Protein AF-A0AAW9B779-F1 (afdb_monomer_lite)

Sequence (79 aa):
MTVSLFLLLLALGAFVGVMAGLLGIGGGLIVVPALLFLLPWAGISPEMSMHMALATSLASIIVTSGSSALNHLKLGNVD

Secondary structure (DSSP, 8-state):
-HHHHHHHHHHHHHHHHHHHHHH-STTHHHHHHHHHHHTGGGT--HHHHHHHHHHHHHHHHHHHHHHHHHHHHHTT---

Structure (mmCIF, N/CA/C/O backbone):
data_AF-A0AAW9B779-F1
#
_entry.id   AF-A0AAW9B779-F1
#
loop_
_atom_site.group_PDB
_atom_site.id
_atom_site.type_symbol
_atom_site.label_atom_id
_atom_site.label_alt_id
_atom_site.label_comp_id
_atom_site.label_asym_id
_atom_site.label_entity_id
_atom_site.label_seq_id
_atom_site.pdbx_PDB_ins_code
_atom_site.Cartn_x
_atom_site.Cartn_y
_atom_site.Cartn_z
_atom_site.occupancy
_atom_site.B_iso_or_equiv
_atom_site.auth_seq_id
_atom_site.auth_comp_id
_atom_site.auth_asym_id
_atom_site.auth_atom_id
_atom_site.pdbx_PDB_model_num
ATOM 1 N N . MET A 1 1 ? -21.648 -8.508 12.649 1.00 61.09 1 MET A N 1
ATOM 2 C CA . MET A 1 1 ? -20.619 -7.460 12.846 1.00 61.09 1 MET A CA 1
ATOM 3 C C . MET A 1 1 ? -19.323 -7.776 12.099 1.00 61.09 1 MET A C 1
ATOM 5 O O . MET A 1 1 ? -18.865 -6.933 11.345 1.00 61.09 1 MET A O 1
ATOM 9 N N . THR A 1 2 ? -18.780 -8.993 12.204 1.00 78.81 2 THR A N 1
ATOM 10 C CA . THR A 1 2 ? -17.505 -9.387 11.563 1.00 78.81 2 THR A CA 1
ATOM 11 C C . THR A 1 2 ? -17.548 -9.433 10.027 1.00 78.81 2 THR A C 1
ATOM 13 O O . THR A 1 2 ? -16.623 -8.968 9.372 1.00 78.81 2 THR A O 1
ATOM 16 N N . VAL A 1 3 ? -18.641 -9.930 9.435 1.00 86.50 3 VAL A N 1
ATOM 17 C CA . VAL A 1 3 ? -18.769 -10.075 7.967 1.00 86.50 3 VAL A CA 1
ATOM 18 C C . VAL A 1 3 ? -18.887 -8.720 7.258 1.00 86.50 3 VAL A C 1
ATOM 20 O O . VAL A 1 3 ? -18.245 -8.496 6.236 1.00 86.50 3 VAL A O 1
ATOM 23 N N . SER A 1 4 ? -19.657 -7.786 7.822 1.00 85.56 4 SER A N 1
ATOM 24 C CA . SER A 1 4 ? -19.799 -6.428 7.277 1.00 85.56 4 SER A CA 1
ATOM 25 C C . SER A 1 4 ? -18.475 -5.659 7.301 1.00 85.56 4 SER A C 1
ATOM 27 O O . SER A 1 4 ? -18.156 -4.967 6.341 1.00 85.56 4 SER A O 1
ATOM 29 N N . LEU A 1 5 ? -17.681 -5.821 8.367 1.00 80.56 5 LEU A N 1
ATOM 30 C CA . LEU A 1 5 ? -16.350 -5.219 8.483 1.00 80.56 5 LEU A CA 1
ATOM 31 C C . LEU A 1 5 ? -15.392 -5.767 7.415 1.00 80.56 5 LEU A C 1
ATOM 33 O O . LEU A 1 5 ? -14.673 -5.006 6.775 1.00 80.56 5 LEU A O 1
ATOM 37 N N . PHE A 1 6 ? -15.424 -7.083 7.189 1.00 89.56 6 PHE A N 1
ATOM 38 C CA . PHE A 1 6 ? -14.597 -7.739 6.180 1.00 89.56 6 PHE A CA 1
ATOM 39 C C . PHE A 1 6 ? -14.910 -7.240 4.763 1.00 89.56 6 PHE A C 1
ATOM 41 O O . PHE A 1 6 ? -13.998 -6.903 4.013 1.00 89.56 6 PHE A O 1
ATOM 48 N N . LEU A 1 7 ? -16.197 -7.111 4.417 1.00 92.19 7 LEU A N 1
ATOM 49 C CA . LEU A 1 7 ? -16.627 -6.559 3.127 1.00 92.19 7 LEU A CA 1
ATOM 50 C C . LEU A 1 7 ? -16.175 -5.106 2.933 1.00 92.19 7 LEU A C 1
ATOM 52 O O . LEU A 1 7 ? -15.756 -4.738 1.837 1.00 92.19 7 LEU A O 1
ATOM 56 N N . LEU A 1 8 ? -16.220 -4.296 3.994 1.00 86.50 8 LEU A N 1
ATOM 57 C CA . LEU A 1 8 ? -15.795 -2.898 3.941 1.00 86.50 8 LEU A CA 1
ATOM 58 C C . LEU A 1 8 ? -14.283 -2.770 3.692 1.00 86.50 8 LEU A C 1
ATOM 60 O O . LEU A 1 8 ? -13.861 -1.974 2.858 1.00 86.50 8 LEU A O 1
ATOM 64 N N . LEU A 1 9 ? -13.475 -3.590 4.373 1.00 80.88 9 LEU A N 1
ATOM 65 C CA . LEU A 1 9 ? -12.020 -3.643 4.189 1.00 80.88 9 LEU A CA 1
ATOM 66 C C . LEU A 1 9 ? -11.638 -4.102 2.778 1.00 80.88 9 LEU A C 1
ATOM 68 O O . LEU A 1 9 ? -10.699 -3.570 2.190 1.00 80.88 9 LEU A O 1
ATOM 72 N N . LEU A 1 10 ? -12.385 -5.055 2.217 1.00 90.69 10 LEU A N 1
ATOM 73 C CA . LEU A 1 10 ? -12.151 -5.581 0.874 1.00 90.69 10 LEU A CA 1
ATOM 74 C C . LEU A 1 10 ? -12.493 -4.537 -0.201 1.00 90.69 10 LEU A C 1
ATOM 76 O O . LEU A 1 10 ? -11.698 -4.311 -1.112 1.00 90.69 10 LEU A O 1
ATOM 80 N N . ALA A 1 11 ? -13.624 -3.838 -0.055 1.00 91.44 11 ALA A N 1
ATOM 81 C CA . ALA A 1 11 ? -14.008 -2.740 -0.943 1.00 91.44 11 ALA A CA 1
ATOM 82 C C . ALA A 1 11 ? -13.006 -1.574 -0.885 1.00 91.44 11 ALA A C 1
ATOM 84 O O . ALA A 1 11 ? -12.606 -1.042 -1.921 1.00 91.44 11 ALA A O 1
ATOM 85 N N . LEU A 1 12 ? -12.551 -1.217 0.320 1.00 81.81 12 LEU A N 1
ATOM 86 C CA . LEU A 1 12 ? -11.542 -0.182 0.522 1.00 81.81 12 LEU A CA 1
ATOM 87 C C . LEU A 1 12 ? -10.195 -0.580 -0.099 1.00 81.81 12 LEU A C 1
ATOM 89 O O . LEU A 1 12 ? -9.596 0.217 -0.816 1.00 81.81 12 LEU A O 1
ATOM 93 N N . GLY A 1 13 ? -9.741 -1.815 0.125 1.00 78.00 13 GLY A N 1
ATOM 94 C CA . GLY A 1 13 ? -8.502 -2.339 -0.453 1.00 78.00 13 GLY A CA 1
ATOM 95 C C . GLY A 1 13 ? -8.534 -2.383 -1.981 1.00 78.00 13 GLY A C 1
ATOM 96 O O . GLY A 1 13 ? -7.563 -1.986 -2.621 1.00 78.00 13 GLY A O 1
ATOM 97 N N . ALA A 1 14 ? -9.663 -2.785 -2.575 1.00 87.06 14 ALA A N 1
ATOM 98 C CA . ALA A 1 14 ? -9.850 -2.773 -4.024 1.00 87.06 14 ALA A CA 1
ATOM 99 C C . ALA A 1 14 ? -9.812 -1.346 -4.593 1.00 87.06 14 ALA A C 1
ATOM 101 O O . ALA A 1 14 ? -9.107 -1.090 -5.568 1.00 87.06 14 ALA A O 1
ATOM 102 N N . PHE A 1 15 ? -10.511 -0.399 -3.959 1.00 84.50 15 PHE A N 1
ATOM 103 C CA . PHE A 1 15 ? -10.514 1.000 -4.385 1.00 84.50 15 PHE A CA 1
ATOM 104 C C . PHE A 1 15 ? -9.120 1.632 -4.285 1.00 84.50 15 PHE A C 1
ATOM 106 O O . PHE A 1 15 ? -8.632 2.226 -5.247 1.00 84.50 15 PHE A O 1
ATOM 113 N N . VAL A 1 16 ? -8.440 1.447 -3.151 1.00 78.38 16 VAL A N 1
ATOM 114 C CA . VAL A 1 16 ? -7.075 1.945 -2.942 1.00 78.38 16 VAL A CA 1
ATOM 115 C C . VAL A 1 16 ? -6.093 1.292 -3.914 1.00 78.38 16 VAL A C 1
ATOM 117 O O . VAL A 1 16 ? -5.246 1.990 -4.461 1.00 78.38 16 VAL A O 1
ATOM 120 N N . GLY A 1 17 ? -6.223 -0.010 -4.185 1.00 73.62 17 GLY A N 1
ATOM 121 C CA . GLY A 1 17 ? -5.377 -0.728 -5.141 1.00 73.62 17 GLY A CA 1
ATOM 122 C C . GLY A 1 17 ? -5.529 -0.218 -6.575 1.00 73.62 17 GLY A C 1
ATOM 123 O O . GLY A 1 17 ? -4.530 0.012 -7.256 1.00 73.62 17 GLY A O 1
ATOM 124 N N . VAL A 1 18 ? -6.764 0.038 -7.019 1.00 81.25 18 VAL A N 1
ATOM 125 C CA . VAL A 1 18 ? -7.038 0.614 -8.347 1.00 81.25 18 VAL A CA 1
ATOM 126 C C . VAL A 1 18 ? -6.499 2.041 -8.449 1.00 81.25 18 VAL A C 1
ATOM 128 O O . VAL A 1 18 ? -5.838 2.371 -9.431 1.00 81.25 18 VAL A O 1
ATOM 131 N N . MET A 1 19 ? -6.717 2.878 -7.431 1.00 77.25 19 MET A N 1
ATOM 132 C CA . MET A 1 19 ? -6.174 4.243 -7.395 1.00 77.25 19 MET A CA 1
ATOM 133 C C . MET A 1 19 ? -4.643 4.253 -7.363 1.00 77.25 19 MET A C 1
ATOM 135 O O . MET A 1 19 ? -4.021 5.027 -8.084 1.00 77.25 19 MET A O 1
ATOM 139 N N . ALA A 1 20 ? -4.018 3.357 -6.598 1.00 71.44 20 ALA A N 1
ATOM 140 C CA . ALA A 1 20 ? -2.567 3.202 -6.564 1.00 71.44 20 ALA A CA 1
ATOM 141 C C . ALA A 1 20 ? -1.991 2.762 -7.922 1.00 71.44 20 ALA A C 1
ATOM 143 O O . ALA A 1 20 ? -0.939 3.261 -8.321 1.00 71.44 20 ALA A O 1
ATOM 144 N N . GLY A 1 21 ? -2.685 1.864 -8.632 1.00 68.50 21 GLY A N 1
ATOM 145 C CA . GLY A 1 21 ? -2.300 1.396 -9.964 1.00 68.50 21 GLY A CA 1
ATOM 146 C C . GLY A 1 21 ? -2.476 2.453 -11.057 1.00 68.50 21 GLY A C 1
ATOM 147 O O . GLY A 1 21 ? -1.574 2.638 -11.868 1.00 68.50 21 GLY A O 1
ATOM 148 N N . LEU A 1 22 ? -3.595 3.187 -11.054 1.00 75.94 22 LEU A N 1
ATOM 149 C CA . LEU A 1 22 ? -3.875 4.244 -12.036 1.00 75.94 22 LEU A CA 1
ATOM 150 C C . LEU A 1 22 ? -2.967 5.467 -11.870 1.00 75.94 22 LEU A C 1
ATOM 152 O O . LEU A 1 22 ? -2.553 6.058 -12.861 1.00 75.94 22 LEU A O 1
ATOM 156 N N . LEU A 1 23 ? -2.653 5.850 -10.630 1.00 71.94 23 LEU A N 1
ATOM 157 C CA . LEU A 1 23 ? -1.807 7.012 -10.352 1.00 71.94 23 LEU A CA 1
ATOM 158 C C . LEU A 1 23 ? -0.305 6.713 -10.518 1.00 71.94 23 LEU A C 1
ATOM 160 O O . LEU A 1 23 ? 0.496 7.641 -10.503 1.00 71.94 23 LEU A O 1
ATOM 164 N N . GLY A 1 24 ? 0.104 5.442 -10.627 1.00 64.88 24 GLY A N 1
ATOM 165 C CA . GLY A 1 24 ? 1.502 5.045 -10.870 1.00 64.88 24 GLY A CA 1
ATOM 166 C C . GLY A 1 24 ? 2.501 5.372 -9.745 1.00 64.88 24 GLY A C 1
ATOM 167 O O . GLY A 1 24 ? 3.683 5.070 -9.864 1.00 64.88 24 GLY A O 1
ATOM 168 N N . ILE A 1 25 ? 2.043 5.950 -8.632 1.00 65.38 25 ILE A N 1
ATOM 169 C CA . ILE A 1 25 ? 2.846 6.439 -7.490 1.00 65.38 25 ILE A CA 1
ATOM 170 C C . ILE A 1 25 ? 3.189 5.355 -6.449 1.00 65.38 25 ILE A C 1
ATOM 172 O O . ILE A 1 25 ? 3.636 5.665 -5.347 1.00 65.38 25 ILE A O 1
ATOM 176 N N . GLY A 1 26 ? 2.955 4.075 -6.754 1.00 64.19 26 GLY A N 1
ATOM 177 C CA . GLY A 1 26 ? 3.315 2.957 -5.867 1.00 64.19 26 GLY A CA 1
ATOM 178 C C . GLY A 1 26 ? 2.487 2.850 -4.578 1.00 64.19 26 GLY A C 1
ATOM 179 O O . GLY A 1 26 ? 2.901 2.198 -3.620 1.00 64.19 26 GLY A O 1
ATOM 180 N N . GLY A 1 27 ? 1.322 3.508 -4.529 1.00 67.81 27 GLY A N 1
ATOM 181 C CA . GLY A 1 27 ? 0.351 3.434 -3.428 1.00 67.81 27 GLY A CA 1
ATOM 182 C C . GLY A 1 27 ? 0.770 4.111 -2.119 1.00 67.81 27 GLY A C 1
ATOM 183 O O . GLY A 1 27 ? -0.092 4.377 -1.285 1.00 67.81 27 GLY A O 1
ATOM 184 N N . GLY A 1 28 ? 2.047 4.459 -1.943 1.00 70.44 28 GLY A N 1
ATOM 185 C CA . GLY A 1 28 ? 2.593 4.958 -0.678 1.00 70.44 28 GLY A CA 1
ATOM 186 C C . GLY A 1 28 ? 1.941 6.239 -0.152 1.00 70.44 28 GLY A C 1
ATOM 187 O O . GLY A 1 28 ? 1.727 6.370 1.051 1.00 70.44 28 GLY A O 1
ATOM 188 N N . LEU A 1 29 ? 1.536 7.145 -1.049 1.00 72.25 29 LEU A N 1
ATOM 189 C CA . LEU A 1 29 ? 0.834 8.386 -0.694 1.00 72.25 29 LEU A CA 1
ATOM 190 C C . LEU A 1 29 ? -0.542 8.130 -0.051 1.00 72.25 29 LEU A C 1
ATOM 192 O O . LEU A 1 29 ? -1.009 8.940 0.742 1.00 72.25 29 LEU A O 1
ATOM 196 N N . ILE A 1 30 ? -1.171 6.992 -0.361 1.00 78.44 30 ILE A N 1
ATOM 197 C CA . ILE A 1 30 ? -2.456 6.570 0.213 1.00 78.44 30 ILE A CA 1
ATOM 198 C C . ILE A 1 30 ? -2.230 5.627 1.405 1.00 78.44 30 ILE A C 1
ATOM 200 O O . ILE A 1 30 ? -2.897 5.741 2.431 1.00 78.44 30 ILE A O 1
ATOM 204 N N . VAL A 1 31 ? -1.258 4.716 1.296 1.00 78.75 31 VAL A N 1
ATOM 205 C CA . VAL A 1 31 ? -0.962 3.682 2.298 1.00 78.75 31 VAL A CA 1
ATOM 206 C C . VAL A 1 31 ? -0.465 4.280 3.617 1.00 78.75 31 VAL A C 1
ATOM 208 O O . VAL A 1 31 ? -0.915 3.840 4.670 1.00 78.75 31 VAL A O 1
ATOM 211 N N . VAL A 1 32 ? 0.406 5.298 3.599 1.00 86.12 32 VAL A N 1
ATOM 212 C CA . VAL A 1 32 ? 0.929 5.913 4.838 1.00 86.12 32 VAL A CA 1
ATOM 213 C C . VAL A 1 32 ? -0.179 6.539 5.700 1.00 86.12 32 VAL A C 1
ATOM 215 O O . VAL A 1 32 ? -0.300 6.137 6.858 1.00 86.12 32 VAL A O 1
ATOM 218 N N . PRO A 1 33 ? -1.012 7.477 5.200 1.00 83.75 33 PRO A N 1
ATOM 219 C CA . PRO A 1 33 ? -2.078 8.063 6.013 1.00 83.75 33 PRO A CA 1
ATOM 220 C C . PRO A 1 33 ? -3.145 7.035 6.412 1.00 83.75 33 PRO A C 1
ATOM 222 O O . PRO A 1 33 ? -3.655 7.101 7.529 1.00 83.75 33 PRO A O 1
ATOM 225 N N . ALA A 1 34 ? -3.443 6.047 5.559 1.00 84.38 34 ALA A N 1
ATOM 226 C CA . ALA A 1 34 ? -4.363 4.965 5.906 1.00 84.38 34 ALA A CA 1
ATOM 227 C C . ALA A 1 34 ? -3.838 4.113 7.076 1.00 84.38 34 ALA A C 1
ATOM 229 O O . ALA A 1 34 ? -4.578 3.833 8.017 1.00 84.38 34 ALA A O 1
ATOM 230 N N . LEU A 1 35 ? -2.554 3.739 7.055 1.00 83.50 35 LEU A N 1
ATOM 231 C CA . LEU A 1 35 ? -1.922 2.989 8.141 1.00 83.50 35 LEU A CA 1
ATOM 232 C C . LEU A 1 35 ? -1.833 3.818 9.423 1.00 83.50 35 LEU A C 1
ATOM 234 O O . LEU A 1 35 ? -2.166 3.309 10.487 1.00 83.50 35 LEU A O 1
ATOM 238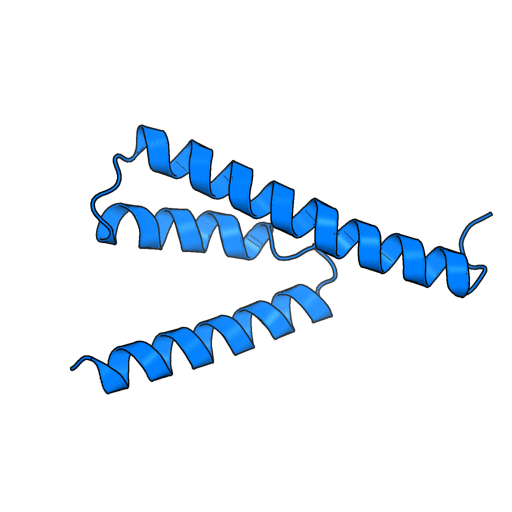 N N . LEU A 1 36 ? -1.474 5.100 9.343 1.00 87.06 36 LEU A N 1
ATOM 239 C CA . LEU A 1 36 ? -1.476 5.987 10.513 1.00 87.06 36 LEU A CA 1
ATOM 240 C C . LEU A 1 36 ? -2.868 6.156 11.135 1.00 87.06 36 LEU A C 1
ATOM 242 O O . LEU A 1 36 ? -2.968 6.368 12.339 1.00 87.06 36 LEU A O 1
ATOM 246 N N . PHE A 1 37 ? -3.933 6.038 10.343 1.00 85.44 37 PHE A N 1
ATOM 247 C CA . PHE A 1 37 ? -5.304 6.061 10.846 1.00 85.44 37 PHE A CA 1
ATOM 248 C C . PHE A 1 37 ? -5.726 4.723 11.480 1.00 85.44 37 PHE A C 1
ATOM 250 O O . PHE A 1 37 ? -6.400 4.710 12.508 1.00 85.44 37 PHE A O 1
ATOM 257 N N . LEU A 1 38 ? -5.311 3.594 10.894 1.00 82.75 38 LEU A N 1
ATOM 258 C CA . LEU A 1 38 ? -5.711 2.242 11.307 1.00 82.75 38 LEU A CA 1
ATOM 259 C C . LEU A 1 38 ? -4.878 1.664 12.463 1.00 82.75 38 LEU A C 1
ATOM 261 O O . LEU A 1 38 ? -5.418 0.962 13.315 1.00 82.75 38 LEU A O 1
ATOM 265 N N . LEU A 1 39 ? -3.573 1.932 12.522 1.00 83.94 39 LEU A N 1
ATOM 266 C CA . LEU A 1 39 ? -2.673 1.358 13.533 1.00 83.94 39 LEU A CA 1
ATOM 267 C C . LEU A 1 39 ? -3.016 1.757 14.981 1.00 83.94 39 LEU A C 1
ATOM 269 O O . LEU A 1 39 ? -2.967 0.882 15.849 1.00 83.94 39 LEU A O 1
ATOM 273 N N . PRO A 1 40 ? -3.440 3.002 15.273 1.00 81.19 40 PRO A N 1
ATOM 274 C CA . PRO A 1 40 ? -3.913 3.364 16.608 1.00 81.19 40 PRO A CA 1
ATOM 275 C C . PRO A 1 40 ? -5.142 2.554 17.041 1.00 81.19 40 PRO A C 1
ATOM 277 O O . PRO A 1 40 ? -5.269 2.196 18.209 1.00 81.19 40 PRO A O 1
ATOM 280 N N . TRP A 1 41 ? -6.025 2.204 16.099 1.00 81.69 41 TRP A N 1
ATOM 281 C CA . TRP A 1 41 ? -7.202 1.369 16.368 1.00 81.69 41 TRP A CA 1
ATOM 282 C C . TRP A 1 41 ? -6.822 -0.091 16.641 1.00 81.69 41 TRP A C 1
ATOM 284 O O . TRP A 1 41 ? -7.560 -0.804 17.316 1.00 81.69 41 TRP A O 1
ATOM 294 N N . ALA A 1 42 ? -5.658 -0.527 16.157 1.00 80.19 42 ALA A N 1
ATOM 295 C CA . ALA A 1 42 ? -5.083 -1.839 16.434 1.00 80.19 42 ALA A CA 1
ATOM 296 C C . ALA A 1 42 ? -4.305 -1.901 17.768 1.00 80.19 42 ALA A C 1
ATOM 298 O O . ALA A 1 42 ? -3.708 -2.931 18.072 1.00 80.19 42 ALA A O 1
ATOM 299 N N . GLY A 1 43 ? -4.302 -0.827 18.571 1.00 83.56 43 GLY A N 1
ATOM 300 C CA . GLY A 1 43 ? -3.616 -0.779 19.870 1.00 83.56 43 GLY A CA 1
ATOM 301 C C . GLY A 1 43 ? -2.105 -0.549 19.777 1.00 83.56 43 GLY A C 1
ATOM 302 O O . GLY A 1 43 ? -1.381 -0.804 20.738 1.00 83.56 43 GLY A O 1
ATOM 303 N N . ILE A 1 44 ? -1.615 -0.079 18.629 1.00 83.50 44 ILE A N 1
ATOM 304 C CA . ILE A 1 44 ? -0.195 0.192 18.401 1.00 83.50 44 ILE A CA 1
ATOM 305 C C . ILE A 1 44 ? 0.146 1.604 18.882 1.00 83.50 44 ILE A C 1
ATOM 307 O O . ILE A 1 44 ? -0.595 2.556 18.632 1.00 83.50 44 ILE A O 1
ATOM 311 N N . SER A 1 45 ? 1.288 1.753 19.561 1.00 85.06 45 SER A N 1
ATOM 312 C CA . SER A 1 45 ? 1.743 3.062 20.032 1.00 85.06 45 SER A CA 1
ATOM 313 C C . SER A 1 45 ? 1.971 4.033 18.855 1.00 85.06 45 SER A C 1
ATOM 315 O O . SER A 1 45 ? 2.416 3.615 17.778 1.00 85.06 45 SER A O 1
ATOM 317 N N . PRO A 1 46 ? 1.703 5.340 19.025 1.00 78.56 46 PRO A N 1
ATOM 318 C CA . PRO A 1 46 ? 1.897 6.335 17.964 1.00 78.56 46 PRO A CA 1
ATOM 319 C C . PRO A 1 46 ? 3.339 6.378 17.433 1.00 78.56 46 PRO A C 1
ATOM 321 O O . PRO A 1 46 ? 3.561 6.542 16.235 1.00 78.56 46 PRO A O 1
ATOM 324 N N . GLU A 1 47 ? 4.313 6.151 18.316 1.00 82.56 47 GLU A N 1
ATOM 325 C CA . GLU A 1 47 ? 5.745 6.111 17.994 1.00 82.56 47 GLU A CA 1
ATOM 326 C C . GLU A 1 47 ? 6.098 4.967 17.030 1.00 82.56 47 GLU A C 1
ATOM 328 O O . GLU A 1 47 ? 6.815 5.1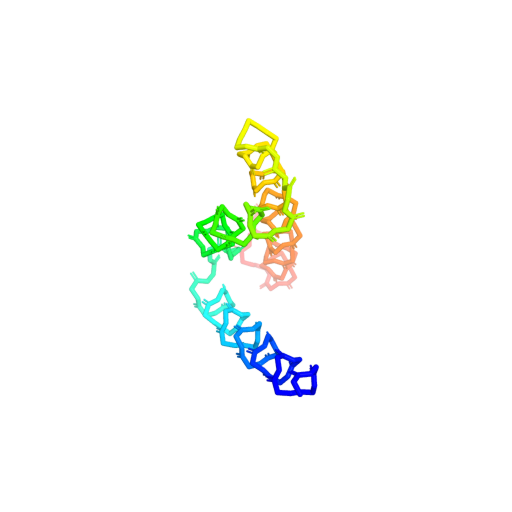62 16.045 1.00 82.56 47 GLU A O 1
ATOM 333 N N . MET A 1 48 ? 5.534 3.778 17.269 1.00 85.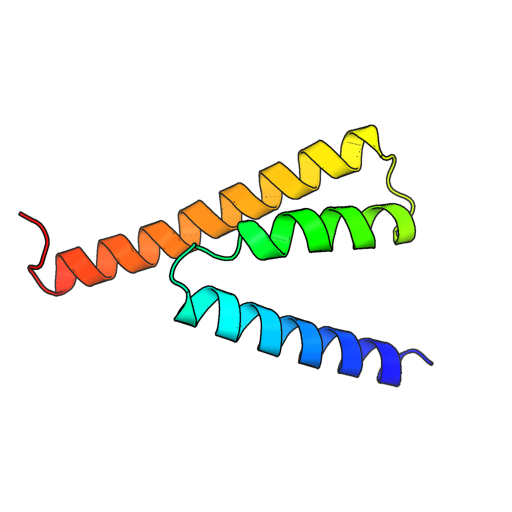06 48 MET A N 1
ATOM 334 C CA . MET A 1 48 ? 5.731 2.606 16.412 1.00 85.06 48 MET A CA 1
ATOM 335 C C . MET A 1 48 ? 4.901 2.702 15.124 1.00 85.06 48 MET A C 1
ATOM 337 O O . MET A 1 48 ? 5.289 2.174 14.080 1.00 85.06 48 MET A O 1
ATOM 341 N N . SER A 1 49 ? 3.767 3.406 15.182 1.00 85.94 49 SER A N 1
ATOM 342 C CA . SER A 1 49 ? 2.845 3.559 14.055 1.00 85.94 49 SER A CA 1
ATOM 343 C C . SER A 1 49 ? 3.483 4.293 12.882 1.00 85.94 49 SER A C 1
ATOM 345 O O . SER A 1 49 ? 3.330 3.864 11.739 1.00 85.94 49 SER A O 1
ATOM 347 N N . MET A 1 50 ? 4.260 5.345 13.161 1.00 88.00 50 MET A N 1
ATOM 348 C CA . MET A 1 50 ? 4.994 6.081 12.129 1.00 88.00 50 MET A CA 1
ATOM 349 C C . 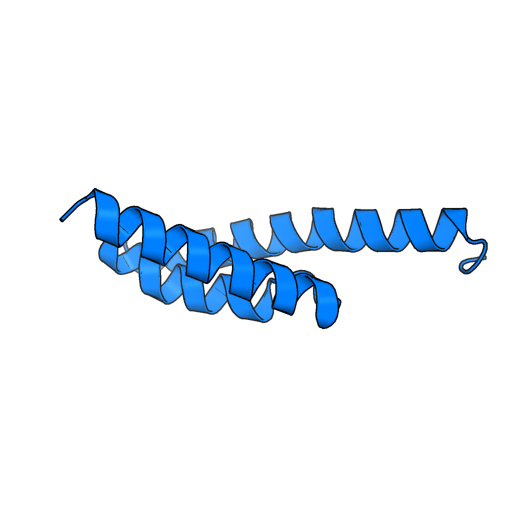MET A 1 50 ? 6.035 5.196 11.434 1.00 88.00 50 MET A C 1
ATOM 351 O O . MET A 1 50 ? 6.086 5.150 10.205 1.00 88.00 50 MET A O 1
ATOM 355 N N . HIS A 1 51 ? 6.829 4.452 12.210 1.00 89.62 51 HIS A N 1
ATOM 356 C CA . HIS A 1 51 ? 7.860 3.565 11.670 1.00 89.62 51 HIS A CA 1
ATOM 357 C C . HIS A 1 51 ? 7.269 2.453 10.803 1.00 89.62 51 HIS A C 1
ATOM 359 O O . HIS A 1 51 ? 7.755 2.214 9.699 1.00 89.62 51 HIS A O 1
ATOM 365 N N . MET A 1 52 ? 6.197 1.801 11.260 1.00 88.38 52 MET A N 1
ATOM 366 C CA . MET A 1 52 ? 5.561 0.735 10.487 1.00 88.38 52 MET A CA 1
ATOM 367 C C . MET A 1 52 ? 4.873 1.259 9.231 1.00 88.38 52 MET A C 1
ATOM 369 O O . MET A 1 52 ? 5.049 0.676 8.166 1.00 88.38 52 MET A O 1
ATOM 373 N N . ALA A 1 53 ? 4.156 2.383 9.316 1.00 88.12 53 ALA A N 1
ATOM 374 C CA . ALA A 1 53 ? 3.507 2.975 8.150 1.00 88.12 53 ALA A CA 1
ATOM 375 C C . ALA A 1 53 ? 4.521 3.329 7.048 1.00 88.12 53 ALA A C 1
ATOM 377 O O . ALA A 1 53 ? 4.293 3.028 5.873 1.00 88.12 53 ALA A O 1
ATOM 378 N N . LEU A 1 54 ? 5.663 3.913 7.427 1.00 88.50 54 LEU A N 1
ATOM 379 C CA . LEU A 1 54 ? 6.742 4.233 6.493 1.00 88.50 54 LEU A CA 1
ATOM 380 C C . LEU A 1 54 ? 7.402 2.971 5.928 1.00 88.50 54 LEU A C 1
ATOM 382 O O . LEU A 1 54 ? 7.538 2.859 4.712 1.00 88.50 54 LEU A O 1
ATOM 386 N N . ALA A 1 55 ? 7.759 2.003 6.776 1.00 89.88 55 ALA A N 1
ATOM 387 C CA . ALA A 1 55 ? 8.394 0.761 6.339 1.00 89.88 55 ALA A CA 1
ATOM 388 C C . ALA A 1 55 ? 7.514 -0.025 5.353 1.00 89.88 55 ALA A C 1
ATOM 390 O O . ALA A 1 55 ? 7.986 -0.447 4.297 1.00 89.88 55 ALA A O 1
ATOM 391 N N . THR A 1 56 ? 6.220 -0.177 5.651 1.00 87.88 56 THR A N 1
ATOM 392 C CA . THR A 1 56 ? 5.269 -0.879 4.779 1.00 87.88 56 THR A CA 1
ATOM 393 C C . THR A 1 56 ? 5.054 -0.140 3.458 1.00 87.88 56 THR A C 1
ATOM 395 O O . THR A 1 56 ? 5.022 -0.767 2.399 1.00 87.88 56 THR A O 1
ATOM 398 N N . SER A 1 57 ? 4.950 1.191 3.494 1.00 86.44 57 SER A N 1
ATOM 399 C CA . SER A 1 57 ? 4.826 2.012 2.287 1.00 86.44 57 SER A CA 1
ATOM 400 C C . SER A 1 57 ? 6.050 1.888 1.379 1.00 86.44 57 SER A C 1
ATOM 402 O O . SER A 1 57 ? 5.906 1.629 0.186 1.00 86.44 57 SER A O 1
ATOM 404 N N . LEU A 1 58 ? 7.259 1.982 1.940 1.00 87.69 58 LEU A N 1
ATOM 405 C CA . LEU A 1 58 ? 8.502 1.830 1.182 1.00 87.69 58 LEU A CA 1
ATOM 406 C C . LEU A 1 58 ? 8.629 0.432 0.572 1.00 87.69 58 LEU A C 1
ATOM 408 O O . LEU A 1 58 ? 8.987 0.312 -0.597 1.00 87.69 58 LEU A O 1
ATOM 412 N N . ALA A 1 59 ? 8.272 -0.617 1.317 1.00 87.62 59 ALA A N 1
ATOM 413 C CA . ALA A 1 59 ? 8.247 -1.980 0.792 1.00 87.62 59 ALA A CA 1
ATOM 414 C C . ALA A 1 59 ? 7.286 -2.115 -0.405 1.00 87.62 59 ALA A C 1
ATOM 416 O O . ALA A 1 59 ? 7.651 -2.681 -1.435 1.00 87.62 59 ALA A O 1
ATOM 417 N N . SER A 1 60 ? 6.085 -1.533 -0.306 1.00 83.31 60 SER A N 1
ATOM 418 C CA . SER A 1 60 ? 5.121 -1.482 -1.413 1.00 83.31 60 SER A CA 1
ATOM 419 C C . SER A 1 60 ? 5.669 -0.716 -2.622 1.00 83.31 60 SER A C 1
ATOM 421 O O . SER A 1 60 ? 5.542 -1.176 -3.759 1.00 83.31 60 SER A O 1
ATOM 423 N N . ILE A 1 61 ? 6.318 0.432 -2.397 1.00 84.88 61 ILE A N 1
ATOM 424 C CA . ILE A 1 61 ? 6.923 1.244 -3.460 1.00 84.88 61 ILE A CA 1
ATOM 425 C C . ILE A 1 61 ? 8.023 0.460 -4.175 1.00 84.88 61 ILE A C 1
ATOM 427 O O . ILE A 1 61 ? 8.037 0.447 -5.399 1.00 84.88 61 ILE A O 1
ATOM 431 N N . ILE A 1 62 ? 8.916 -0.229 -3.460 1.00 86.31 62 ILE A N 1
ATOM 432 C CA . ILE A 1 62 ? 9.984 -1.038 -4.074 1.00 86.31 62 ILE A CA 1
ATOM 433 C C . ILE A 1 62 ? 9.392 -2.104 -5.005 1.00 86.31 62 ILE A C 1
ATOM 435 O O . ILE A 1 62 ? 9.836 -2.245 -6.143 1.00 86.31 62 ILE A O 1
ATOM 439 N N . VAL A 1 63 ? 8.357 -2.820 -4.561 1.00 84.19 63 VAL A N 1
ATOM 440 C CA . VAL A 1 63 ? 7.716 -3.870 -5.370 1.00 84.19 63 VAL A CA 1
ATOM 441 C C . VAL A 1 63 ? 7.021 -3.283 -6.601 1.00 84.19 63 VAL A C 1
ATOM 443 O O . VAL A 1 63 ? 7.198 -3.775 -7.716 1.00 84.19 63 VAL A O 1
ATOM 446 N N . THR A 1 64 ? 6.243 -2.218 -6.418 1.00 8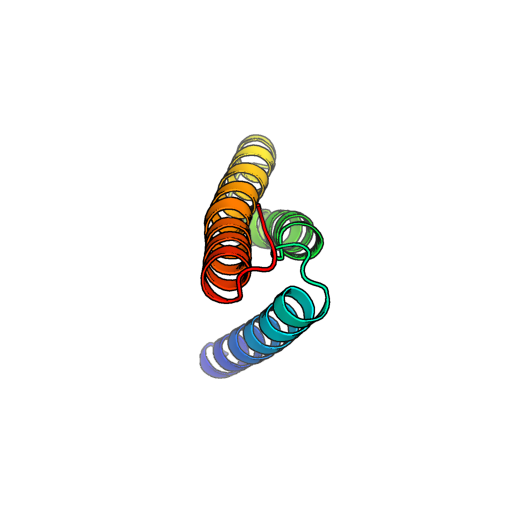0.31 64 THR A N 1
ATOM 447 C CA . THR A 1 64 ? 5.483 -1.591 -7.511 1.00 80.31 64 THR A CA 1
ATOM 448 C C . THR A 1 64 ? 6.391 -0.876 -8.511 1.00 80.31 64 THR A C 1
ATOM 450 O O . THR A 1 64 ? 6.260 -1.099 -9.712 1.00 80.31 64 THR A O 1
ATOM 453 N N . SER A 1 65 ? 7.360 -0.086 -8.043 1.00 82.62 65 SER A N 1
ATOM 454 C CA . SER A 1 65 ? 8.359 0.566 -8.901 1.00 82.62 65 SER A CA 1
ATOM 455 C C . SER A 1 65 ? 9.244 -0.444 -9.627 1.00 82.62 65 SER A C 1
ATOM 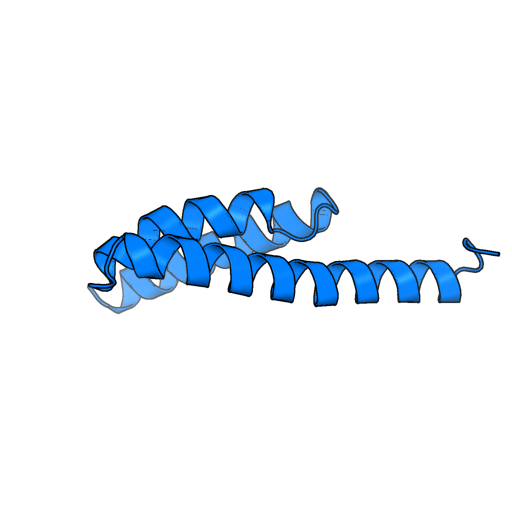457 O O . SER A 1 65 ? 9.476 -0.278 -10.820 1.00 82.62 65 SER A O 1
ATOM 459 N N . GLY A 1 66 ? 9.668 -1.524 -8.961 1.00 85.69 66 GLY A N 1
ATOM 460 C CA . GLY A 1 66 ? 10.419 -2.607 -9.593 1.00 85.69 66 GLY A CA 1
ATOM 461 C C . GLY A 1 66 ? 9.623 -3.281 -10.710 1.00 85.69 66 GLY A C 1
ATOM 462 O O . GLY A 1 66 ? 10.143 -3.473 -11.807 1.00 85.69 66 GLY A O 1
ATOM 463 N N . SER A 1 67 ? 8.337 -3.564 -10.478 1.00 83.12 67 SER A N 1
ATOM 464 C CA . SER A 1 67 ? 7.434 -4.087 -11.512 1.00 83.12 67 SER A CA 1
ATOM 465 C C . SER A 1 67 ? 7.295 -3.125 -12.700 1.00 83.12 67 SER A C 1
ATOM 467 O O . SER A 1 67 ? 7.376 -3.557 -13.851 1.00 83.12 67 SER A O 1
ATOM 469 N N . SER A 1 68 ? 7.121 -1.825 -12.444 1.00 79.88 68 SER A N 1
ATOM 470 C CA . SER A 1 68 ? 7.028 -0.799 -13.493 1.00 79.88 68 SER A CA 1
ATOM 471 C C . SER A 1 68 ? 8.327 -0.663 -14.290 1.00 79.88 68 SER A C 1
ATOM 473 O O . SER A 1 68 ? 8.289 -0.631 -15.520 1.00 79.88 68 SER A O 1
ATOM 475 N N . ALA A 1 69 ? 9.478 -0.645 -13.612 1.00 83.81 69 ALA A N 1
ATOM 476 C CA . ALA A 1 69 ? 10.796 -0.569 -14.236 1.00 83.81 69 ALA A CA 1
ATOM 477 C C . ALA A 1 69 ? 11.076 -1.799 -15.111 1.00 83.81 69 ALA A C 1
ATOM 479 O O . ALA A 1 69 ? 11.485 -1.660 -16.261 1.00 83.81 69 ALA A O 1
ATOM 480 N N . LEU A 1 70 ? 10.775 -3.004 -14.612 1.00 84.31 70 LEU A N 1
ATOM 481 C CA . LEU A 1 70 ? 10.892 -4.247 -15.379 1.00 84.31 70 LEU A CA 1
ATOM 482 C C . LEU A 1 70 ? 10.010 -4.239 -16.630 1.00 84.31 70 LEU A C 1
ATOM 484 O O . LEU A 1 70 ? 10.434 -4.711 -17.683 1.00 84.31 70 LEU A O 1
ATOM 488 N N . ASN A 1 71 ? 8.788 -3.715 -16.534 1.00 84.88 71 ASN A N 1
ATOM 489 C CA . ASN A 1 71 ? 7.897 -3.605 -17.683 1.00 84.88 71 ASN A CA 1
ATOM 490 C C . ASN A 1 71 ? 8.430 -2.608 -18.725 1.00 84.88 71 ASN A C 1
ATOM 492 O O . ASN A 1 71 ? 8.421 -2.907 -19.915 1.00 84.88 71 ASN A O 1
ATOM 496 N N . HIS A 1 72 ? 8.953 -1.461 -18.289 1.00 85.44 72 HIS A N 1
ATOM 497 C CA . HIS A 1 72 ? 9.582 -0.487 -19.180 1.00 85.44 72 HIS A CA 1
ATOM 498 C C . HIS A 1 72 ? 10.837 -1.041 -19.875 1.00 85.44 72 HIS A C 1
ATOM 500 O O . HIS A 1 72 ? 10.993 -0.831 -21.077 1.00 85.44 72 HIS A O 1
ATOM 506 N N . LEU A 1 73 ? 11.671 -1.809 -19.161 1.00 85.88 73 LEU A N 1
ATOM 507 C CA . LEU A 1 73 ? 12.824 -2.516 -19.734 1.00 85.88 73 LEU A CA 1
ATOM 508 C C . LEU A 1 73 ? 12.392 -3.544 -20.786 1.00 85.88 73 LEU A C 1
ATOM 510 O O . LEU A 1 73 ? 12.947 -3.583 -21.879 1.00 85.88 73 LEU A O 1
ATOM 514 N N . LYS A 1 74 ? 11.357 -4.347 -20.499 1.00 86.00 74 LYS A N 1
ATOM 515 C CA . LYS A 1 74 ? 10.811 -5.324 -21.462 1.00 86.00 74 LYS A CA 1
ATOM 516 C C . LYS A 1 74 ? 10.243 -4.674 -22.723 1.00 86.00 74 LYS A C 1
ATOM 518 O O . LYS A 1 74 ? 10.275 -5.292 -23.781 1.00 86.00 74 LYS A O 1
ATOM 523 N N . LEU A 1 75 ? 9.702 -3.465 -22.602 1.00 88.06 75 LEU A N 1
ATOM 524 C CA . LEU A 1 75 ? 9.140 -2.706 -23.718 1.00 88.06 75 LEU A CA 1
ATOM 525 C C . LEU A 1 75 ? 10.199 -1.923 -24.512 1.00 88.06 75 LEU A C 1
ATOM 527 O O . LEU A 1 75 ? 9.840 -1.287 -25.496 1.00 88.06 75 LEU A O 1
ATOM 531 N N . GLY A 1 76 ? 11.477 -1.961 -24.111 1.00 83.38 76 GLY A N 1
ATOM 532 C CA . GLY A 1 76 ? 12.548 -1.205 -24.772 1.00 83.38 76 GLY A CA 1
ATOM 533 C C . GLY A 1 76 ? 12.446 0.310 -24.569 1.00 83.38 76 GLY A C 1
ATOM 534 O O . GLY A 1 76 ? 13.001 1.073 -25.349 1.00 83.38 76 GLY A O 1
ATOM 535 N N . ASN A 1 77 ? 11.723 0.754 -23.535 1.00 80.25 77 ASN A N 1
ATOM 536 C CA . ASN A 1 77 ? 11.508 2.173 -23.228 1.00 80.25 77 ASN A CA 1
ATOM 537 C C . ASN A 1 77 ? 12.601 2.768 -22.318 1.00 80.25 77 ASN A C 1
ATOM 539 O O . ASN A 1 77 ? 12.454 3.895 -21.848 1.00 80.25 77 ASN A O 1
ATOM 543 N N . VAL A 1 78 ? 13.643 1.999 -22.002 1.00 69.12 78 VAL A N 1
ATOM 544 C CA . VAL A 1 78 ? 14.772 2.399 -21.149 1.00 69.12 78 VAL A CA 1
ATOM 545 C C . VAL A 1 78 ? 16.034 1.845 -21.792 1.00 69.12 78 VAL A C 1
ATOM 547 O O . VAL A 1 78 ? 16.086 0.642 -22.056 1.00 69.12 78 VAL A O 1
ATOM 550 N N . ASP A 1 79 ? 16.972 2.747 -22.069 1.00 64.25 79 ASP A N 1
ATOM 551 C CA . ASP A 1 79 ? 18.290 2.501 -22.672 1.00 64.25 79 ASP A CA 1
ATOM 552 C C . ASP A 1 79 ? 19.341 2.251 -21.575 1.00 64.25 79 ASP A C 1
ATOM 554 O O . ASP A 1 79 ? 19.273 2.953 -20.532 1.00 64.25 79 ASP A O 1
#

Foldseek 3Di:
DVVVVVVVVVVVCVVLVVVCVVVLQLSLVVQLVVQLVVVVVVVHDNVVSNVVSVVVSVVSSCVSVVVVVVVCVVVVVDD

Radius of gyration: 15.43 Å; chains: 1; bounding box: 39×18×45 Å

pLDDT: mean 81.62, std 7.03, range [61.09, 92.19]